Protein AF-A0A7C6ENS0-F1 (afdb_monomer)

Secondary structure (DSSP, 8-state):
--SSSS-----------EEE--GGGTTPPEEEEEEEEEEETTEEEEEEEEEESS--EEEEEEEHHHHHHHHHHHTSHHHHHHHHHGGGGTT-PPPPS--

pLDDT: mean 78.76, std 19.54, range [33.84, 97.31]

Sequence (99 aa):
MEEKAKSEKKTSEGYYSLRFRSTGLGKTMLEGEPADVQIVGDMVVFHIQTTTPVRWRIRAAMSYKGLLKAIKLCFKFPVIKFLLLGFLTIKKPNLPTEF

Structure (mmCIF, N/CA/C/O backbone):
data_AF-A0A7C6ENS0-F1
#
_entry.id   AF-A0A7C6ENS0-F1
#
loop_
_atom_site.group_PDB
_atom_site.id
_atom_site.type_symbol
_atom_site.label_atom_id
_atom_site.label_alt_id
_atom_site.label_comp_id
_atom_site.label_asym_id
_atom_site.label_entity_id
_atom_site.label_seq_id
_atom_site.pdbx_PDB_ins_code
_atom_site.Cartn_x
_atom_site.Cartn_y
_atom_site.Cartn_z
_atom_site.occupancy
_atom_site.B_iso_or_equiv
_atom_site.auth_seq_id
_atom_site.auth_comp_id
_atom_site.auth_asym_id
_atom_site.auth_atom_id
_atom_site.pdbx_PDB_model_num
ATOM 1 N N . MET A 1 1 ? -5.089 -11.679 -49.864 1.00 47.34 1 MET A N 1
ATOM 2 C CA . MET A 1 1 ? -5.295 -12.216 -48.504 1.00 47.34 1 MET A CA 1
ATOM 3 C C . MET A 1 1 ? -3.919 -12.276 -47.877 1.00 47.34 1 MET A C 1
ATOM 5 O O . MET A 1 1 ? -3.178 -13.121 -48.327 1.00 47.34 1 MET A O 1
ATOM 9 N N . GLU A 1 2 ? -3.560 -11.323 -47.006 1.00 41.97 2 GLU A N 1
ATOM 10 C CA . GLU A 1 2 ? -2.415 -11.398 -46.056 1.00 41.97 2 GLU A CA 1
ATOM 11 C C . GLU A 1 2 ? -2.108 -10.057 -45.353 1.00 41.97 2 GLU A C 1
ATOM 13 O O . GLU A 1 2 ? -1.265 -10.005 -44.472 1.00 41.97 2 GLU A O 1
ATOM 18 N N . GLU A 1 3 ? -2.833 -8.969 -45.637 1.00 39.84 3 GLU A N 1
ATOM 19 C CA . GLU A 1 3 ? -2.572 -7.664 -44.991 1.00 39.84 3 GLU A CA 1
ATOM 20 C C . GLU A 1 3 ? -3.439 -7.338 -43.758 1.00 39.84 3 GLU A C 1
ATOM 22 O O . GLU A 1 3 ? -3.320 -6.262 -43.178 1.00 39.84 3 GLU A O 1
ATOM 27 N N . LYS A 1 4 ? -4.308 -8.250 -43.303 1.00 36.50 4 LYS A N 1
ATOM 28 C CA . LYS A 1 4 ? -5.281 -7.970 -42.221 1.00 36.50 4 LYS A CA 1
ATOM 29 C C . LYS A 1 4 ? -4.931 -8.521 -40.831 1.00 36.50 4 LYS A C 1
ATOM 31 O O . LYS A 1 4 ? -5.771 -8.447 -39.942 1.00 36.50 4 LYS A O 1
ATOM 36 N N . ALA A 1 5 ? -3.713 -9.014 -40.605 1.00 40.22 5 ALA A N 1
ATOM 37 C CA . ALA A 1 5 ? -3.333 -9.618 -39.316 1.00 40.22 5 ALA A CA 1
ATOM 38 C C . ALA A 1 5 ? -2.270 -8.839 -38.514 1.00 40.22 5 ALA A C 1
ATOM 40 O O . ALA A 1 5 ? -1.914 -9.247 -37.417 1.00 40.22 5 ALA A O 1
ATOM 41 N N . LYS A 1 6 ? -1.786 -7.684 -39.002 1.00 35.34 6 LYS A N 1
ATOM 42 C CA . LYS A 1 6 ? -0.780 -6.858 -38.292 1.00 35.34 6 LYS A CA 1
ATOM 43 C C . LYS A 1 6 ? -1.374 -5.688 -37.495 1.00 35.34 6 LYS A C 1
ATOM 45 O O . LYS A 1 6 ? -0.678 -4.739 -37.149 1.00 35.34 6 LYS A O 1
ATOM 50 N N . SER A 1 7 ? -2.671 -5.770 -37.201 1.00 39.19 7 SER A N 1
ATOM 51 C CA . SER A 1 7 ? -3.436 -4.814 -36.392 1.00 39.19 7 SER A CA 1
ATOM 52 C C . SER A 1 7 ? -3.938 -5.468 -35.096 1.00 39.19 7 SER A C 1
ATOM 54 O O . SER A 1 7 ? -5.024 -5.163 -34.602 1.00 39.19 7 SER A O 1
ATOM 56 N N . GLU A 1 8 ? -3.163 -6.385 -34.519 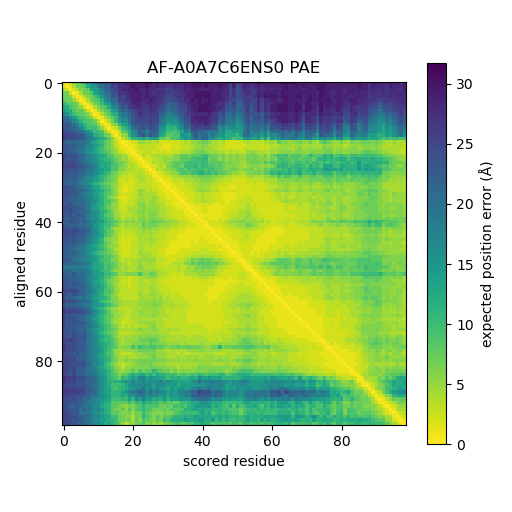1.00 34.12 8 GLU A N 1
ATOM 57 C CA . GLU A 1 8 ? -3.438 -6.888 -33.176 1.00 34.12 8 GLU A CA 1
ATOM 58 C C . GLU A 1 8 ? -2.853 -5.933 -32.131 1.00 34.12 8 GLU A C 1
ATOM 60 O O . GLU A 1 8 ? -1.725 -6.046 -31.668 1.00 34.12 8 GLU A O 1
ATOM 65 N N . LYS A 1 9 ? -3.705 -4.964 -31.781 1.00 33.84 9 LYS A N 1
ATOM 66 C CA . LYS A 1 9 ? -3.801 -4.318 -30.469 1.00 33.84 9 LYS A CA 1
ATOM 67 C C . LYS A 1 9 ? -2.526 -3.625 -29.971 1.00 33.84 9 LYS A C 1
ATOM 69 O O . LYS A 1 9 ? -1.819 -4.128 -29.098 1.00 33.84 9 LYS A O 1
ATOM 74 N N . LYS A 1 10 ? -2.374 -2.354 -30.373 1.00 35.66 10 LYS A N 1
ATOM 75 C CA . LYS A 1 10 ? -1.819 -1.293 -29.509 1.00 35.66 10 LYS A CA 1
ATOM 76 C C . LYS A 1 10 ? -2.600 -1.282 -28.185 1.00 35.66 10 LYS A C 1
ATOM 78 O O . LYS A 1 10 ? -3.587 -0.567 -28.037 1.00 35.66 10 LYS A O 1
ATOM 83 N N . THR A 1 11 ? -2.207 -2.131 -27.245 1.00 36.84 11 THR A N 1
ATOM 84 C CA . THR A 1 11 ? -2.785 -2.150 -25.903 1.00 36.84 11 THR A CA 1
ATOM 85 C C . THR A 1 11 ? -2.106 -1.048 -25.101 1.00 36.84 11 THR A C 1
ATOM 87 O O . THR A 1 11 ? -0.998 -1.218 -24.607 1.00 36.84 11 THR A O 1
ATOM 90 N N . SER A 1 12 ? -2.801 0.091 -25.070 1.00 39.50 12 SER A N 1
ATOM 91 C CA . SER A 1 12 ? -2.792 1.138 -24.046 1.00 39.50 12 SER A CA 1
ATOM 92 C C . SER A 1 12 ? -1.454 1.811 -23.700 1.00 39.50 12 SER A C 1
ATOM 94 O O . SER A 1 12 ? -0.768 1.408 -22.764 1.00 39.50 12 SER A O 1
ATOM 96 N N . GLU A 1 13 ? -1.198 2.976 -24.305 1.00 39.22 13 GLU A N 1
ATOM 97 C CA . GLU A 1 13 ? -0.536 4.103 -23.617 1.00 39.22 13 GLU A CA 1
ATOM 98 C C . GLU A 1 13 ? -1.477 4.662 -22.527 1.00 39.22 13 GLU A C 1
ATOM 100 O O . GLU A 1 13 ? -1.909 5.813 -22.556 1.00 39.22 13 GLU A O 1
ATOM 105 N N . GLY A 1 14 ? -1.894 3.800 -21.601 1.00 41.56 14 GLY A N 1
ATOM 106 C CA . GLY A 1 14 ? -2.715 4.164 -20.460 1.00 41.56 14 GLY A CA 1
ATOM 107 C C . GLY A 1 14 ? -1.817 4.306 -19.243 1.00 41.56 14 GLY A C 1
ATOM 108 O O . GLY A 1 14 ? -1.029 3.421 -18.922 1.00 41.56 14 GLY A O 1
ATOM 109 N N . TYR A 1 15 ? -1.901 5.445 -18.576 1.00 52.94 15 TYR A N 1
ATOM 110 C CA . TYR A 1 15 ? -1.310 5.644 -17.262 1.00 52.94 15 TYR A CA 1
ATOM 111 C C . TYR A 1 15 ? -1.986 4.691 -16.252 1.00 52.94 15 TYR A C 1
ATOM 113 O O . TYR A 1 15 ? -3.107 4.950 -15.825 1.00 52.94 15 TYR A O 1
ATOM 121 N N . TYR A 1 16 ? -1.314 3.607 -15.853 1.00 53.34 16 TYR A N 1
ATOM 122 C CA . TYR A 1 16 ? -1.778 2.655 -14.828 1.00 53.34 16 TYR A CA 1
ATOM 123 C C . TYR A 1 16 ? -0.713 2.602 -13.716 1.00 53.34 16 TYR A C 1
ATOM 125 O O . TYR A 1 16 ? 0.372 2.072 -13.923 1.00 53.34 16 TYR A O 1
ATOM 133 N N . SER A 1 17 ? -0.759 3.444 -12.681 1.00 70.94 17 SER A N 1
ATOM 134 C CA . SER A 1 17 ? -1.641 3.632 -11.507 1.00 70.94 17 SER A CA 1
ATOM 135 C C . SER A 1 17 ? -1.071 3.013 -10.224 1.00 70.94 17 SER A C 1
ATOM 137 O O . SER A 1 17 ? -1.202 3.636 -9.174 1.00 70.94 17 SER A O 1
ATOM 139 N N . LEU A 1 18 ? -0.297 1.923 -10.292 1.00 83.69 18 LEU A N 1
ATOM 140 C CA . LEU A 1 18 ? 0.515 1.458 -9.162 1.00 83.69 18 LEU A CA 1
ATOM 141 C C . LEU A 1 18 ? 1.873 0.910 -9.615 1.00 83.69 18 LEU A C 1
ATOM 143 O O . LEU A 1 18 ? 1.966 0.099 -10.537 1.00 83.69 18 LEU A O 1
ATOM 147 N N . ARG A 1 19 ? 2.933 1.339 -8.922 1.00 86.19 19 ARG A N 1
ATOM 148 C CA . ARG A 1 19 ? 4.294 0.820 -9.082 1.00 86.19 19 ARG A CA 1
ATOM 149 C C . ARG A 1 19 ? 4.771 0.207 -7.783 1.00 86.19 19 ARG A C 1
ATOM 151 O O . ARG A 1 19 ? 4.607 0.791 -6.715 1.00 86.19 19 ARG A O 1
ATOM 158 N N . PHE A 1 20 ? 5.397 -0.951 -7.897 1.00 86.69 20 PHE A N 1
ATOM 159 C CA . PHE A 1 20 ? 5.885 -1.723 -6.773 1.00 86.69 20 PHE A CA 1
ATOM 160 C C . PHE A 1 20 ? 7.386 -1.947 -6.912 1.00 86.69 20 PHE A C 1
ATOM 162 O O . PHE A 1 20 ? 7.906 -2.254 -7.991 1.00 86.69 20 PHE A O 1
ATOM 169 N N . ARG A 1 21 ? 8.068 -1.827 -5.776 1.00 85.56 21 ARG A N 1
ATOM 170 C CA . ARG A 1 21 ? 9.463 -2.206 -5.582 1.00 85.56 21 ARG A CA 1
ATOM 171 C C . ARG A 1 21 ? 9.523 -3.262 -4.486 1.00 85.56 21 ARG A C 1
ATOM 173 O O . ARG A 1 21 ? 8.782 -3.204 -3.509 1.00 85.56 21 ARG A O 1
ATOM 180 N N . SER A 1 22 ? 10.407 -4.231 -4.666 1.00 81.12 22 SER A N 1
ATOM 181 C CA . SER A 1 22 ? 10.770 -5.204 -3.641 1.00 81.12 22 SER A CA 1
ATOM 182 C C . SER A 1 22 ? 12.262 -5.454 -3.745 1.00 81.12 22 SER A C 1
ATOM 184 O O . SER A 1 22 ? 12.806 -5.485 -4.850 1.00 81.12 22 SER A O 1
ATOM 186 N N . THR A 1 23 ? 12.921 -5.669 -2.611 1.00 80.50 23 THR A N 1
ATOM 187 C CA . THR A 1 23 ? 14.355 -5.976 -2.566 1.00 80.50 23 THR A CA 1
ATOM 188 C C . THR A 1 23 ? 14.699 -7.241 -3.359 1.00 80.50 23 THR A C 1
ATOM 190 O O . THR A 1 23 ? 15.775 -7.322 -3.943 1.00 80.50 23 THR A O 1
ATOM 193 N N . GLY A 1 24 ? 13.761 -8.190 -3.472 1.00 79.56 24 GLY A N 1
ATOM 194 C CA . GLY A 1 24 ? 13.926 -9.419 -4.257 1.00 79.56 24 GLY A CA 1
ATOM 195 C C . GLY A 1 24 ? 13.763 -9.263 -5.776 1.00 79.56 24 GLY A C 1
ATOM 196 O O . GLY A 1 24 ? 14.092 -10.184 -6.514 1.00 79.56 24 GLY A O 1
ATOM 197 N N . LEU A 1 25 ? 13.268 -8.119 -6.263 1.00 76.50 25 LEU A N 1
ATOM 198 C CA . LEU A 1 25 ? 13.054 -7.841 -7.696 1.00 76.50 25 LEU A CA 1
ATOM 199 C C . LEU A 1 25 ? 14.269 -7.161 -8.366 1.00 76.50 25 LEU A C 1
ATOM 201 O O . LEU A 1 25 ? 14.284 -6.958 -9.586 1.00 76.50 25 LEU A O 1
ATOM 205 N N . GLY A 1 26 ? 15.297 -6.813 -7.585 1.00 82.81 26 GLY A N 1
ATOM 206 C CA . GLY A 1 26 ? 16.479 -6.099 -8.061 1.00 82.81 26 GLY A CA 1
ATOM 207 C C . GLY A 1 26 ? 16.122 -4.730 -8.648 1.00 82.81 26 GLY A C 1
ATOM 208 O O . GLY A 1 26 ? 15.362 -3.96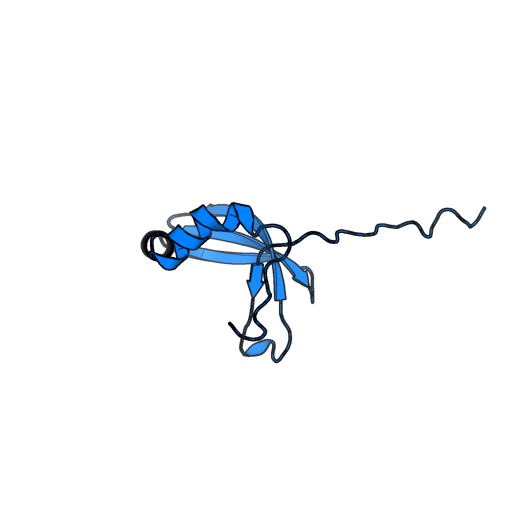2 -8.063 1.00 82.81 26 GLY A O 1
ATOM 209 N N . LYS A 1 27 ? 16.656 -4.421 -9.835 1.00 80.25 27 LYS A N 1
ATOM 210 C CA . LYS A 1 27 ? 16.389 -3.151 -10.539 1.00 80.25 27 LYS A CA 1
ATOM 211 C C . LYS A 1 27 ? 15.032 -3.118 -11.249 1.00 80.25 27 LYS A C 1
ATOM 213 O O . LYS A 1 27 ? 14.650 -2.068 -11.768 1.00 80.25 27 LYS A O 1
ATOM 218 N N . THR A 1 28 ? 14.297 -4.224 -11.262 1.00 83.12 28 THR A N 1
ATOM 219 C CA . THR A 1 28 ? 13.023 -4.345 -11.975 1.00 83.12 28 THR A CA 1
ATOM 220 C C . THR A 1 28 ? 11.910 -3.621 -11.216 1.00 83.12 28 THR A C 1
ATOM 222 O O . THR A 1 28 ? 11.804 -3.737 -9.994 1.00 83.12 28 THR A O 1
ATOM 225 N N . MET A 1 29 ? 11.088 -2.846 -11.927 1.00 84.00 29 MET A N 1
ATOM 226 C CA . MET A 1 29 ? 9.843 -2.284 -11.393 1.00 84.00 29 MET A CA 1
ATOM 227 C C . MET A 1 29 ? 8.681 -3.181 -11.792 1.00 84.00 29 MET A C 1
ATOM 229 O O . MET A 1 29 ? 8.614 -3.635 -12.934 1.00 84.00 29 MET A O 1
ATOM 233 N N . LEU A 1 30 ? 7.769 -3.409 -10.853 1.00 87.25 30 LEU A N 1
ATOM 234 C CA . LEU A 1 30 ? 6.517 -4.085 -11.140 1.00 87.25 30 LEU A CA 1
ATOM 235 C C . LEU A 1 30 ? 5.414 -3.035 -11.270 1.00 87.25 30 LEU A C 1
ATOM 237 O O . LEU A 1 30 ? 5.263 -2.168 -10.411 1.00 87.25 30 LEU A O 1
ATOM 241 N N . GLU A 1 31 ? 4.671 -3.105 -12.363 1.00 87.81 31 GLU A N 1
ATOM 242 C CA . GLU A 1 31 ? 3.601 -2.177 -12.707 1.00 87.81 31 GLU A CA 1
ATOM 243 C C . GLU A 1 31 ? 2.266 -2.915 -12.722 1.00 87.81 31 GLU A C 1
ATOM 245 O O . GLU A 1 31 ? 2.188 -4.098 -13.077 1.00 87.81 31 GLU A O 1
ATOM 250 N N . GLY A 1 32 ? 1.210 -2.222 -12.314 1.00 89.50 32 GLY A N 1
ATOM 251 C CA . GLY A 1 32 ? -0.127 -2.783 -12.308 1.00 89.50 32 GLY A CA 1
ATOM 252 C C . GLY A 1 32 ? -1.209 -1.756 -12.032 1.00 89.50 32 GLY A C 1
ATOM 253 O O . GLY A 1 32 ? -0.955 -0.568 -11.830 1.00 89.50 32 GLY A O 1
ATOM 254 N N . GLU A 1 33 ? -2.431 -2.259 -11.997 1.00 90.44 33 GLU A N 1
ATOM 255 C CA . GLU A 1 33 ? -3.639 -1.490 -11.755 1.00 90.44 33 GLU A CA 1
ATOM 256 C C . GLU A 1 33 ? -4.473 -2.114 -10.630 1.00 90.44 33 GLU A C 1
ATOM 258 O O . GLU A 1 33 ? -4.539 -3.346 -10.515 1.00 90.44 33 GLU A O 1
ATOM 263 N N . PRO A 1 34 ? -5.116 -1.295 -9.778 1.00 91.69 34 PRO A N 1
ATOM 264 C CA . PRO A 1 34 ? -6.165 -1.782 -8.898 1.00 91.69 34 PRO A CA 1
ATOM 265 C C . PRO A 1 34 ? -7.260 -2.431 -9.746 1.00 91.69 34 PRO A C 1
ATOM 267 O O . PRO A 1 34 ? -7.834 -1.790 -10.620 1.00 91.69 34 PRO A O 1
ATOM 270 N N . ALA A 1 35 ? -7.541 -3.700 -9.485 1.00 92.19 35 ALA A N 1
ATOM 271 C CA . ALA A 1 35 ? -8.543 -4.466 -10.211 1.00 92.19 35 ALA A CA 1
ATOM 272 C C . ALA A 1 35 ? -9.849 -4.592 -9.420 1.00 92.19 35 ALA A C 1
ATOM 274 O O . ALA A 1 35 ? -10.923 -4.572 -10.009 1.00 92.19 35 ALA A O 1
ATOM 275 N N . ASP A 1 36 ? -9.760 -4.772 -8.099 1.00 94.56 36 ASP A N 1
ATOM 276 C CA . ASP A 1 36 ? -10.915 -5.065 -7.248 1.00 94.56 36 ASP A CA 1
ATOM 277 C C . ASP A 1 36 ? -10.564 -4.890 -5.756 1.00 94.56 36 ASP A C 1
ATOM 279 O O . ASP A 1 36 ? -9.388 -4.915 -5.375 1.00 94.56 36 ASP A O 1
ATOM 283 N N . VAL A 1 37 ? -11.577 -4.726 -4.905 1.00 95.31 37 VAL A N 1
ATOM 284 C CA . VAL A 1 37 ? -11.445 -4.666 -3.444 1.00 95.31 37 VAL A CA 1
ATOM 285 C C . VAL A 1 37 ? -12.572 -5.472 -2.813 1.00 95.31 37 VAL A C 1
ATOM 287 O O . VAL A 1 37 ? -13.742 -5.248 -3.102 1.00 95.31 37 VAL A O 1
ATOM 290 N N . GLN A 1 38 ? -12.223 -6.387 -1.913 1.00 96.62 38 GLN A N 1
ATOM 291 C CA . GLN A 1 38 ? -13.183 -7.258 -1.237 1.00 96.62 38 GLN A CA 1
ATOM 292 C C . GLN A 1 38 ? -13.011 -7.200 0.276 1.00 96.62 38 GLN A C 1
ATOM 294 O O . GLN A 1 38 ? -11.923 -6.923 0.774 1.00 96.62 38 GLN A O 1
ATOM 299 N N . ILE A 1 39 ? -14.076 -7.502 1.012 1.00 96.50 39 ILE A N 1
ATOM 300 C CA . ILE A 1 39 ? -14.014 -7.724 2.458 1.00 96.50 39 ILE A CA 1
ATOM 301 C C . ILE A 1 39 ? -14.103 -9.229 2.689 1.00 96.50 39 ILE A C 1
ATOM 303 O O . ILE A 1 39 ? -15.054 -9.870 2.244 1.00 96.50 39 ILE A O 1
ATOM 307 N N . VAL A 1 40 ? -13.105 -9.791 3.366 1.00 96.25 40 VAL A N 1
ATOM 308 C CA . VAL A 1 40 ? -13.040 -11.215 3.708 1.00 96.25 40 VAL A CA 1
ATOM 309 C C . VAL A 1 40 ? -12.817 -11.319 5.210 1.00 96.25 40 VAL A C 1
ATOM 311 O O . VAL A 1 40 ? -11.742 -10.988 5.708 1.00 96.25 40 VAL A O 1
ATOM 314 N N . GLY A 1 41 ? -13.852 -11.744 5.938 1.00 94.94 41 GLY A N 1
ATOM 315 C CA . GLY A 1 41 ? -13.844 -11.720 7.400 1.00 94.94 41 GLY A CA 1
ATOM 316 C C . GLY A 1 41 ? -13.704 -10.290 7.931 1.00 94.94 41 GLY A C 1
ATOM 317 O O . GLY A 1 41 ? -14.525 -9.428 7.627 1.00 94.94 41 GLY A O 1
ATOM 318 N N . ASP A 1 42 ? -12.650 -10.041 8.704 1.00 94.38 42 ASP A N 1
ATOM 319 C CA . ASP A 1 42 ? -12.302 -8.746 9.302 1.00 94.38 42 ASP A CA 1
ATOM 320 C C . ASP A 1 42 ? -11.212 -7.976 8.520 1.00 94.38 42 ASP A C 1
ATOM 322 O O . ASP A 1 42 ? -10.637 -6.998 9.018 1.00 94.38 42 ASP A O 1
ATOM 326 N N . MET A 1 43 ? -10.923 -8.404 7.287 1.00 96.88 43 MET A N 1
ATOM 327 C CA . MET A 1 43 ? -9.874 -7.837 6.440 1.00 96.88 43 MET A CA 1
ATOM 328 C C . MET A 1 43 ? -10.422 -7.263 5.134 1.00 96.88 43 MET A C 1
ATOM 330 O O . MET A 1 43 ? -11.311 -7.830 4.500 1.00 96.88 43 MET A O 1
ATOM 334 N N . VAL A 1 44 ? -9.818 -6.162 4.688 1.00 97.25 44 VAL A N 1
ATOM 335 C CA . VAL A 1 44 ? -9.989 -5.623 3.335 1.00 97.25 44 VAL A CA 1
ATOM 336 C C . VAL A 1 44 ? -8.875 -6.167 2.449 1.00 97.25 44 VAL A C 1
ATOM 338 O O . VAL A 1 44 ? -7.697 -5.999 2.756 1.00 97.25 44 VAL A O 1
ATOM 341 N N . VAL A 1 45 ? -9.240 -6.812 1.348 1.00 97.25 45 VAL A N 1
ATOM 342 C CA . VAL A 1 45 ? -8.329 -7.426 0.384 1.00 97.25 45 VAL A CA 1
ATOM 343 C C . VAL A 1 45 ? -8.336 -6.618 -0.906 1.00 97.25 45 VAL A C 1
ATOM 345 O O . VAL A 1 45 ? -9.342 -6.558 -1.609 1.00 97.25 45 VAL A O 1
ATOM 348 N N . PHE A 1 46 ? -7.192 -6.027 -1.235 1.00 96.06 46 PHE A N 1
ATOM 349 C CA . PHE A 1 46 ? -6.958 -5.339 -2.498 1.00 96.06 46 PHE A CA 1
ATOM 350 C C . PHE A 1 46 ? -6.434 -6.326 -3.529 1.00 96.06 46 PHE A C 1
ATOM 352 O O . PHE A 1 46 ? -5.465 -7.048 -3.283 1.00 96.06 46 PHE A O 1
ATOM 359 N N . HIS A 1 47 ? -7.050 -6.319 -4.699 1.00 95.31 47 HIS A N 1
ATOM 360 C CA . HIS A 1 47 ? -6.609 -7.060 -5.859 1.00 95.31 47 HIS A CA 1
ATOM 361 C C . HIS A 1 47 ? -5.952 -6.105 -6.844 1.00 95.31 47 HIS A C 1
ATOM 363 O O . HIS A 1 47 ? -6.590 -5.172 -7.322 1.00 95.31 47 HIS A O 1
ATOM 369 N N . ILE A 1 48 ? -4.690 -6.362 -7.171 1.00 94.00 48 ILE A N 1
ATOM 370 C CA . ILE A 1 48 ? -3.944 -5.607 -8.172 1.00 94.00 48 ILE A CA 1
ATOM 371 C C . ILE A 1 48 ? -3.614 -6.547 -9.323 1.00 94.00 48 ILE A C 1
ATOM 373 O O . ILE A 1 48 ? -2.999 -7.598 -9.119 1.00 94.00 48 ILE A O 1
ATOM 377 N N . GLN A 1 49 ? -4.024 -6.170 -10.529 1.00 92.81 49 GLN A N 1
ATOM 378 C CA . GLN A 1 49 ? -3.631 -6.865 -11.741 1.00 92.81 49 GLN A CA 1
ATOM 379 C C . GLN A 1 49 ? -2.348 -6.234 -12.259 1.00 92.81 49 GLN A C 1
ATOM 381 O O . GLN A 1 49 ? -2.282 -5.047 -12.557 1.00 92.81 49 GLN A O 1
ATOM 386 N N . THR A 1 50 ? -1.302 -7.035 -12.336 1.00 91.00 50 THR A N 1
ATOM 387 C CA . THR A 1 50 ? 0.003 -6.563 -12.795 1.00 91.00 50 THR A CA 1
ATOM 388 C C . THR A 1 50 ? 0.124 -6.744 -14.303 1.00 91.00 50 THR A C 1
ATOM 390 O O . THR A 1 50 ? -0.508 -7.633 -14.891 1.00 91.00 50 THR A O 1
ATOM 393 N N . THR A 1 51 ? 0.917 -5.879 -14.923 1.00 87.50 51 THR A N 1
ATOM 394 C CA . THR A 1 51 ? 1.081 -5.783 -16.377 1.00 87.50 51 THR A CA 1
ATOM 395 C C . THR A 1 51 ? 2.528 -6.011 -16.801 1.00 87.50 51 THR A C 1
ATOM 397 O O . THR A 1 51 ? 2.757 -6.761 -17.750 1.00 87.50 51 THR A O 1
ATOM 400 N N . THR A 1 52 ? 3.484 -5.444 -16.059 1.00 83.88 52 THR A N 1
ATOM 401 C CA . THR A 1 52 ? 4.931 -5.518 -16.317 1.00 83.88 52 THR A CA 1
ATOM 402 C C . THR A 1 52 ? 5.658 -5.889 -15.019 1.00 83.88 52 THR A C 1
ATOM 404 O O . THR A 1 52 ? 5.306 -5.351 -13.970 1.00 83.88 52 THR A O 1
ATOM 407 N N . PRO A 1 53 ? 6.670 -6.778 -15.022 1.00 81.56 53 PRO A N 1
ATOM 408 C CA . PRO A 1 53 ? 7.199 -7.540 -16.161 1.00 81.56 53 PRO A CA 1
ATOM 409 C C . PRO A 1 53 ? 6.367 -8.779 -16.528 1.00 81.56 53 PRO A C 1
ATOM 411 O O . PRO A 1 53 ? 6.501 -9.304 -17.627 1.00 81.56 53 PRO A O 1
ATOM 414 N N . VAL A 1 54 ? 5.520 -9.260 -15.617 1.00 85.31 54 VAL A N 1
ATOM 415 C CA . VAL A 1 54 ? 4.699 -10.468 -15.786 1.00 85.31 54 VAL A CA 1
ATOM 416 C C . VAL A 1 54 ? 3.274 -10.147 -15.358 1.00 85.31 54 VAL A C 1
ATOM 418 O O . VAL A 1 54 ? 3.076 -9.367 -14.430 1.00 85.31 54 VAL A O 1
ATOM 421 N N . AR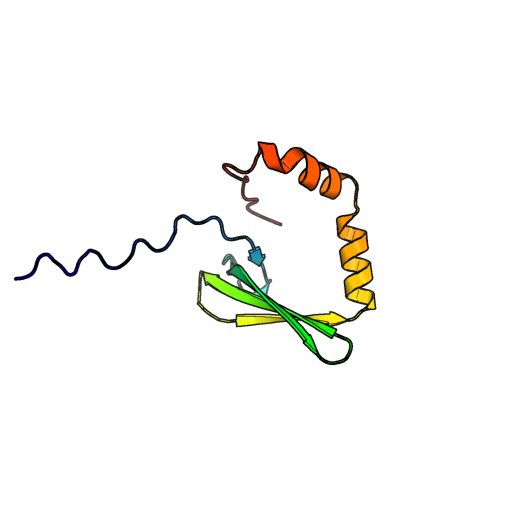G A 1 55 ? 2.286 -10.766 -16.014 1.00 86.50 55 ARG A N 1
ATOM 422 C CA . ARG A 1 55 ? 0.866 -10.635 -15.666 1.00 86.50 55 ARG A CA 1
ATOM 423 C C . ARG A 1 55 ? 0.447 -11.681 -14.640 1.00 86.50 55 ARG A C 1
ATOM 425 O O . ARG A 1 55 ? 0.338 -12.862 -14.947 1.00 86.50 55 ARG A O 1
ATOM 432 N N . TRP A 1 56 ? 0.163 -11.225 -13.431 1.00 89.50 56 TRP A N 1
ATOM 433 C CA . TRP A 1 56 ? -0.316 -12.021 -12.297 1.00 89.50 56 TRP A CA 1
ATOM 434 C C . TRP A 1 56 ? -1.118 -11.128 -11.337 1.00 89.50 56 TRP A C 1
ATOM 436 O O . TRP A 1 56 ? -1.110 -9.899 -11.456 1.00 89.50 56 TRP A O 1
ATOM 446 N N 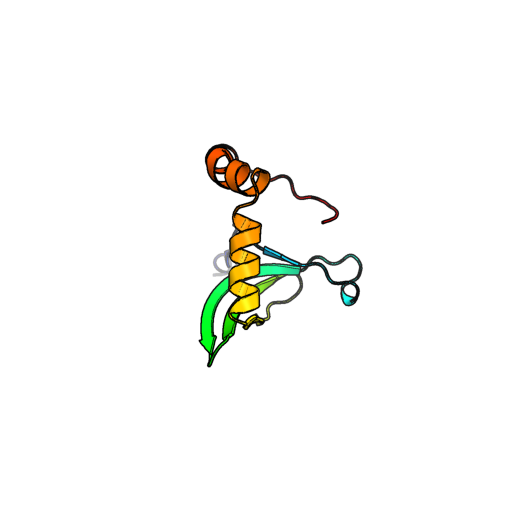. ARG A 1 57 ? -1.862 -11.731 -10.408 1.00 90.56 57 ARG A N 1
ATOM 447 C CA . ARG A 1 57 ? -2.745 -10.996 -9.492 1.00 90.56 57 ARG A CA 1
ATOM 448 C C . ARG A 1 57 ? -2.110 -10.900 -8.110 1.00 90.56 57 ARG A C 1
ATOM 450 O O . ARG A 1 57 ? -2.014 -11.904 -7.409 1.00 90.56 57 ARG A O 1
ATOM 457 N N . ILE A 1 58 ? -1.721 -9.693 -7.710 1.00 92.38 58 ILE A N 1
ATOM 458 C CA . ILE A 1 58 ? -1.265 -9.406 -6.347 1.00 92.38 58 ILE A CA 1
ATOM 459 C C . ILE A 1 58 ? -2.496 -9.246 -5.455 1.00 92.38 58 ILE A C 1
ATOM 461 O O . ILE A 1 58 ? -3.473 -8.594 -5.833 1.00 92.38 58 ILE A O 1
ATOM 465 N N . ARG A 1 59 ? -2.447 -9.849 -4.264 1.00 94.81 59 ARG A N 1
ATOM 466 C CA . ARG A 1 59 ? -3.469 -9.695 -3.226 1.00 94.81 59 ARG A CA 1
ATOM 467 C C . ARG A 1 59 ? -2.826 -9.107 -1.980 1.00 94.81 59 ARG A C 1
ATOM 469 O O . ARG A 1 59 ? -1.880 -9.690 -1.458 1.00 94.81 59 ARG A O 1
ATOM 476 N N . ALA A 1 60 ? -3.337 -7.978 -1.509 1.00 94.44 60 ALA A N 1
ATOM 477 C CA . ALA A 1 60 ? -2.883 -7.351 -0.274 1.00 94.44 60 ALA A CA 1
ATOM 478 C C . ALA A 1 60 ? -4.046 -7.294 0.718 1.00 94.44 60 ALA A C 1
ATOM 480 O O . ALA A 1 60 ? -5.022 -6.586 0.483 1.00 94.44 60 ALA A O 1
ATOM 481 N N . ALA A 1 61 ? -3.948 -8.053 1.809 1.00 96.56 61 ALA A N 1
ATOM 482 C CA . ALA A 1 61 ? -4.928 -8.032 2.887 1.00 96.56 61 ALA A CA 1
ATOM 483 C C . ALA A 1 61 ? -4.517 -7.016 3.959 1.00 96.56 61 ALA A C 1
ATOM 485 O O . ALA A 1 61 ? -3.357 -6.955 4.367 1.00 96.56 61 ALA A O 1
ATOM 486 N N . MET A 1 62 ? -5.477 -6.225 4.423 1.00 97.00 62 MET A N 1
ATOM 487 C CA . MET A 1 62 ? -5.284 -5.208 5.444 1.00 97.00 62 MET A CA 1
ATOM 488 C C . MET A 1 62 ? -6.364 -5.341 6.516 1.00 97.00 62 MET A C 1
ATOM 490 O O . MET A 1 62 ? -7.556 -5.328 6.216 1.00 97.00 62 MET A O 1
ATOM 494 N N . SER A 1 63 ? -5.945 -5.444 7.777 1.00 97.31 63 SER A N 1
ATOM 495 C CA . SER A 1 63 ? -6.864 -5.464 8.918 1.00 97.31 63 SER A CA 1
ATOM 496 C C . SER A 1 63 ? -7.531 -4.105 9.127 1.00 97.31 63 SER A C 1
ATOM 498 O O . SER A 1 63 ? -7.017 -3.072 8.686 1.00 97.31 63 SER A O 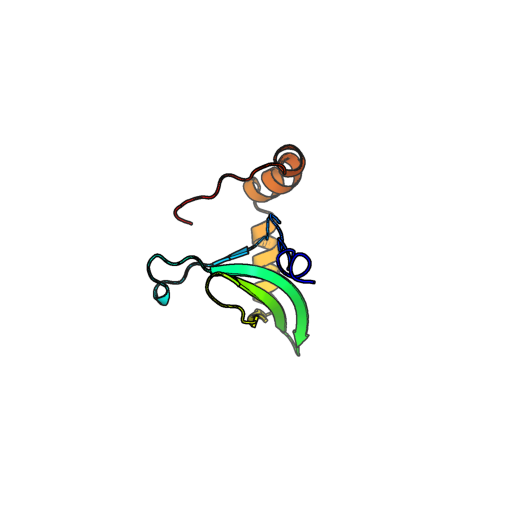1
ATOM 500 N N . TYR A 1 64 ? -8.628 -4.076 9.884 1.00 94.06 64 TYR A N 1
ATOM 501 C CA . TYR A 1 64 ? -9.340 -2.838 10.215 1.00 94.06 64 TYR A CA 1
ATOM 502 C C . TYR A 1 64 ? -8.431 -1.734 10.792 1.00 94.06 64 TYR A C 1
ATOM 504 O O . TYR A 1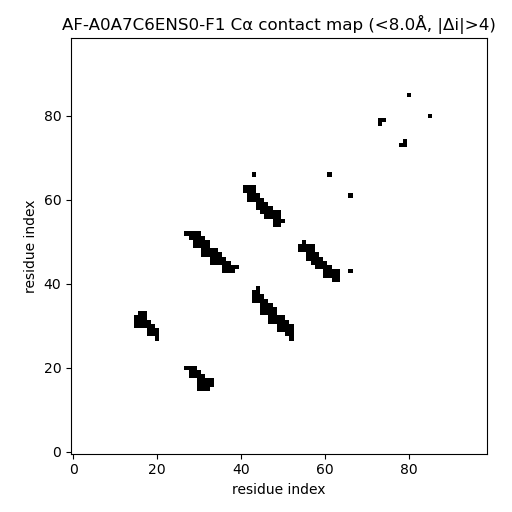 64 ? -8.454 -0.590 10.336 1.00 94.06 64 TYR A O 1
ATOM 512 N N . LYS A 1 65 ? -7.555 -2.069 11.752 1.00 95.50 65 LYS A N 1
ATOM 513 C CA . LYS A 1 65 ? -6.600 -1.099 12.325 1.00 95.50 65 LYS A CA 1
ATOM 514 C C . LYS A 1 65 ? -5.595 -0.598 11.283 1.00 95.50 65 LYS A C 1
ATOM 516 O O . LYS A 1 65 ? -5.228 0.578 11.302 1.00 95.50 65 LYS A O 1
ATOM 521 N N . GLY A 1 66 ? -5.158 -1.479 10.381 1.00 95.44 66 GLY A N 1
ATOM 522 C CA . GLY A 1 66 ? -4.309 -1.115 9.250 1.00 95.44 66 GLY A CA 1
ATOM 523 C C . GLY A 1 66 ? -5.009 -0.132 8.315 1.00 95.44 66 GLY A C 1
ATOM 524 O O . GLY A 1 66 ? -4.429 0.897 7.976 1.00 95.44 66 GLY A O 1
ATOM 525 N N . LEU A 1 67 ? -6.279 -0.392 7.991 1.00 94.31 67 LEU A N 1
ATOM 526 C CA . LEU A 1 67 ? -7.102 0.469 7.144 1.00 94.31 67 LEU A CA 1
ATOM 527 C C . LEU A 1 67 ? -7.274 1.860 7.758 1.00 94.31 67 LEU A C 1
ATOM 529 O O . LEU A 1 67 ? -7.024 2.856 7.083 1.00 94.31 67 LEU A O 1
ATOM 533 N N . LEU A 1 68 ? -7.609 1.946 9.049 1.00 95.12 68 LEU A N 1
ATOM 534 C CA . LEU A 1 68 ? -7.696 3.230 9.751 1.00 95.12 68 LEU A CA 1
ATOM 535 C C . LEU A 1 68 ? -6.370 3.998 9.711 1.00 95.12 68 LEU A C 1
ATOM 537 O O . LEU A 1 68 ? -6.353 5.215 9.510 1.00 95.12 68 LEU A O 1
ATOM 541 N N . LYS A 1 69 ? -5.241 3.297 9.871 1.00 95.75 69 LYS A N 1
ATOM 542 C CA . LYS A 1 69 ? -3.914 3.907 9.756 1.00 95.75 69 LYS A CA 1
ATOM 543 C C . LYS A 1 69 ? -3.642 4.392 8.330 1.00 95.75 69 LYS A C 1
ATOM 545 O O . LYS A 1 69 ? -3.132 5.500 8.183 1.00 95.75 69 LYS A O 1
ATOM 550 N N . ALA A 1 70 ? -3.999 3.618 7.306 1.00 93.56 70 ALA A N 1
ATOM 551 C CA . ALA A 1 70 ? -3.863 4.012 5.905 1.00 93.56 70 ALA A CA 1
ATOM 552 C C . ALA A 1 70 ? -4.686 5.273 5.599 1.00 93.56 70 ALA A C 1
ATOM 554 O O . ALA A 1 70 ? -4.137 6.251 5.097 1.00 93.56 70 ALA A O 1
ATOM 555 N N . ILE A 1 71 ? -5.952 5.305 6.026 1.00 94.25 71 ILE A N 1
ATOM 556 C CA . ILE A 1 71 ? -6.829 6.478 5.912 1.00 94.25 71 ILE A CA 1
ATOM 557 C C . ILE A 1 71 ? -6.192 7.696 6.599 1.00 94.25 71 ILE A C 1
ATOM 559 O O . ILE A 1 71 ? -6.079 8.762 5.998 1.00 94.25 71 ILE A O 1
ATOM 563 N N . LYS A 1 72 ? -5.686 7.540 7.830 1.00 95.06 72 LYS A N 1
ATOM 564 C CA . LYS A 1 72 ? -4.993 8.622 8.550 1.00 95.06 72 LYS A CA 1
ATOM 565 C C . LYS A 1 72 ? -3.752 9.130 7.803 1.00 95.06 72 LYS A C 1
ATOM 567 O O . LYS A 1 72 ? -3.463 10.324 7.849 1.00 95.06 72 LYS A O 1
ATOM 572 N N . LEU A 1 73 ? -3.011 8.253 7.123 1.00 94.19 73 LEU A N 1
ATOM 573 C CA . LEU A 1 73 ? -1.859 8.642 6.305 1.00 94.19 73 LEU A CA 1
ATOM 574 C C . LEU A 1 73 ? -2.277 9.424 5.052 1.00 94.19 73 LEU A C 1
ATOM 576 O O . LEU A 1 73 ? -1.572 10.364 4.681 1.00 94.19 73 LEU A O 1
ATOM 580 N N . CYS A 1 74 ? -3.426 9.101 4.453 1.00 91.38 74 CYS A N 1
ATOM 581 C CA . CYS A 1 74 ? -3.993 9.863 3.338 1.00 91.38 74 CYS A CA 1
ATOM 582 C C . CYS A 1 74 ? -4.375 11.301 3.735 1.00 91.38 74 CYS A C 1
ATOM 584 O O . CYS A 1 74 ? -4.296 12.201 2.905 1.00 91.38 74 CYS A O 1
ATOM 586 N N . PHE A 1 75 ? -4.705 11.549 5.008 1.00 93.38 75 PHE A N 1
ATOM 587 C CA . PHE A 1 75 ? -5.021 12.887 5.529 1.00 93.38 75 PHE A CA 1
ATOM 588 C C . PHE A 1 75 ? -3.796 13.757 5.876 1.00 93.38 75 PHE A C 1
ATOM 590 O O . PHE A 1 75 ? -3.937 14.824 6.475 1.00 93.38 75 PHE A O 1
ATOM 597 N N . LYS A 1 76 ? -2.570 13.357 5.519 1.00 93.25 76 LYS A N 1
ATOM 598 C CA . LYS A 1 76 ? -1.406 14.241 5.687 1.00 93.25 76 LYS A CA 1
ATOM 599 C C . LYS A 1 76 ? -1.511 15.445 4.748 1.00 93.25 76 LYS A C 1
ATOM 601 O O . LYS A 1 76 ? -1.824 15.290 3.572 1.00 93.25 76 LYS A O 1
ATOM 606 N N . PHE A 1 77 ? -1.161 16.634 5.242 1.00 90.81 77 PHE A N 1
ATOM 607 C CA . PHE A 1 77 ? -1.253 17.889 4.483 1.00 90.81 77 PHE A CA 1
ATOM 608 C C . PHE A 1 77 ? -0.636 17.831 3.067 1.00 90.81 77 PHE A C 1
ATOM 610 O O . PHE A 1 77 ? -1.306 18.263 2.128 1.00 90.81 77 PHE A O 1
ATOM 617 N N . PRO A 1 78 ? 0.562 17.246 2.843 1.00 89.88 78 PRO A N 1
ATOM 618 C CA . PRO A 1 78 ? 1.112 17.110 1.492 1.00 89.88 78 PRO A CA 1
ATOM 619 C C . PRO A 1 78 ? 0.251 16.243 0.561 1.00 89.88 78 PRO A C 1
ATOM 621 O O . PRO A 1 78 ? 0.127 16.555 -0.620 1.00 89.88 78 PRO A O 1
ATOM 624 N N . VAL A 1 79 ? -0.371 15.185 1.092 1.00 89.62 79 VAL A N 1
ATOM 625 C CA . VAL A 1 79 ? -1.236 14.266 0.332 1.00 89.62 79 VAL A CA 1
ATOM 626 C C . VAL A 1 79 ? -2.563 14.938 -0.009 1.00 89.62 79 VAL A C 1
ATOM 628 O O . VAL A 1 79 ? -3.007 14.868 -1.149 1.00 89.62 79 VAL A O 1
ATOM 631 N N . ILE A 1 80 ? -3.158 15.665 0.940 1.00 90.19 80 ILE A N 1
ATOM 632 C CA . ILE A 1 80 ? -4.376 16.451 0.694 1.00 90.19 80 ILE A CA 1
ATOM 633 C C . ILE A 1 80 ? -4.108 17.536 -0.354 1.00 90.19 80 ILE A C 1
ATOM 635 O O . ILE A 1 80 ? -4.884 17.695 -1.293 1.00 90.19 80 ILE A O 1
ATOM 639 N N . LYS A 1 81 ? -2.984 18.255 -0.238 1.00 89.31 81 LYS A N 1
ATOM 640 C CA . LYS A 1 81 ? -2.577 19.259 -1.228 1.00 89.31 81 LYS A CA 1
ATOM 641 C C . LYS A 1 81 ? -2.407 18.633 -2.616 1.00 89.31 81 LYS A C 1
ATOM 643 O O . LYS A 1 81 ? -2.855 19.223 -3.594 1.00 89.31 81 LYS A O 1
ATOM 648 N N . PHE A 1 82 ? -1.806 17.444 -2.698 1.00 87.00 82 PHE A N 1
ATOM 649 C CA . PHE A 1 82 ? -1.697 16.684 -3.944 1.00 87.00 82 PHE A CA 1
ATOM 650 C C . PHE A 1 82 ? -3.069 16.270 -4.496 1.00 87.00 82 PHE A C 1
ATOM 652 O O . PHE A 1 82 ? -3.294 16.402 -5.691 1.00 87.00 82 PHE A O 1
ATOM 659 N N . LEU A 1 83 ? -4.008 15.843 -3.649 1.00 86.25 83 LEU A N 1
ATOM 660 C CA . LEU A 1 83 ? -5.359 15.468 -4.074 1.00 86.25 83 LEU A CA 1
ATOM 661 C C . LEU A 1 83 ? -6.161 16.668 -4.611 1.00 86.25 83 LEU A C 1
ATOM 663 O O . LEU A 1 83 ? -6.862 16.535 -5.609 1.00 86.25 83 LEU A O 1
ATOM 667 N N . LEU A 1 84 ? -6.023 17.845 -3.991 1.00 85.88 84 LEU A N 1
ATOM 668 C CA . LEU A 1 84 ? -6.732 19.065 -4.398 1.00 85.88 84 LEU A CA 1
ATOM 669 C C . LEU A 1 84 ? -6.116 19.739 -5.636 1.00 85.88 84 LEU A C 1
ATOM 671 O O . LEU A 1 84 ? -6.844 20.180 -6.521 1.00 85.88 84 LEU A O 1
ATOM 675 N N . LEU A 1 85 ? -4.784 19.833 -5.711 1.00 83.44 85 LEU A N 1
ATOM 676 C CA . LEU A 1 85 ? -4.081 20.523 -6.806 1.00 83.44 85 LEU A CA 1
ATOM 677 C C . LEU A 1 85 ? -3.687 19.590 -7.957 1.00 83.44 85 LEU A C 1
ATOM 679 O O . LEU A 1 85 ? -3.465 20.054 -9.075 1.00 83.44 85 LEU A O 1
ATOM 683 N N . GLY A 1 86 ? -3.611 18.282 -7.707 1.00 72.12 86 GLY A N 1
ATOM 684 C CA . GLY A 1 86 ? -3.167 17.277 -8.673 1.00 72.12 86 GLY A CA 1
ATOM 685 C C . GLY A 1 86 ? -4.077 17.156 -9.890 1.00 72.12 86 GLY A C 1
ATOM 686 O O . GLY A 1 86 ? -3.593 16.754 -10.945 1.00 72.12 86 GLY A O 1
ATOM 687 N N . PHE A 1 87 ? -5.339 17.598 -9.797 1.00 64.31 87 PHE A N 1
ATOM 688 C CA . PHE A 1 87 ? -6.251 17.698 -10.942 1.00 64.31 87 PHE A CA 1
ATOM 689 C C . PHE A 1 87 ? -5.682 18.562 -12.085 1.00 64.31 87 PHE A C 1
ATOM 691 O O . PHE A 1 87 ? -5.904 18.273 -13.259 1.00 64.31 87 PHE A O 1
ATOM 698 N N . LEU A 1 88 ? -4.862 19.568 -11.763 1.00 63.66 88 LEU A N 1
ATOM 699 C CA . LEU A 1 88 ? -4.202 20.430 -12.751 1.00 63.66 88 LEU A CA 1
ATOM 700 C C . LEU A 1 88 ? -2.955 19.778 -13.385 1.00 63.66 88 LEU A C 1
ATOM 702 O O . LEU A 1 88 ? -2.471 20.238 -14.416 1.00 63.66 88 LEU A O 1
ATOM 706 N N . THR A 1 89 ? -2.431 18.700 -12.792 1.00 60.91 89 THR A N 1
ATOM 707 C CA . THR A 1 89 ? -1.152 18.055 -13.156 1.00 60.91 89 THR A CA 1
ATOM 708 C C . THR A 1 89 ? -1.337 16.652 -13.764 1.00 60.91 89 THR A C 1
ATOM 710 O O . THR A 1 89 ? -0.358 15.970 -14.060 1.00 60.91 89 THR A O 1
ATOM 713 N N . ILE A 1 90 ? -2.583 16.233 -14.029 1.00 61.06 90 ILE A N 1
ATOM 714 C CA . ILE A 1 90 ? -2.965 14.886 -14.514 1.00 61.06 90 ILE A CA 1
ATOM 715 C C . ILE A 1 90 ? -2.241 14.463 -15.805 1.00 61.06 90 ILE A C 1
ATOM 717 O O . ILE A 1 90 ? -2.113 13.274 -16.081 1.00 61.06 90 ILE A O 1
ATOM 721 N N . LYS A 1 91 ? -1.739 15.406 -16.612 1.00 58.31 91 LYS A N 1
ATOM 722 C CA . LYS A 1 91 ? -1.293 15.088 -17.974 1.00 58.31 91 LYS A CA 1
ATOM 723 C C . LYS A 1 91 ? -0.006 14.254 -18.052 1.00 58.31 91 LYS A C 1
ATOM 725 O O . LYS A 1 91 ? 0.082 13.470 -18.991 1.00 58.31 91 LYS A O 1
ATOM 730 N N . LYS A 1 92 ? 0.960 14.398 -17.125 1.00 61.75 92 LYS A N 1
ATOM 731 C CA . LYS A 1 92 ? 2.222 13.612 -17.083 1.00 61.75 92 LYS A CA 1
ATOM 732 C C . LYS A 1 92 ? 2.872 13.642 -15.683 1.00 61.75 92 LYS A C 1
ATOM 734 O O . LYS A 1 92 ? 3.703 14.516 -15.436 1.00 61.75 92 LYS A O 1
ATOM 739 N N . PRO A 1 93 ? 2.528 12.752 -14.737 1.00 68.12 93 PRO A N 1
ATOM 740 C CA . PRO A 1 93 ? 3.269 12.659 -13.482 1.00 68.12 93 PRO A CA 1
ATOM 741 C C . PRO A 1 93 ? 4.736 12.279 -13.737 1.00 68.12 93 PRO A C 1
ATOM 743 O O . PRO A 1 93 ? 5.031 11.321 -14.457 1.00 68.12 93 PRO A O 1
ATOM 746 N N . ASN A 1 94 ? 5.646 13.041 -13.126 1.00 69.62 94 ASN A N 1
ATOM 747 C CA . ASN A 1 94 ? 7.076 12.748 -13.118 1.00 69.62 94 ASN A CA 1
ATOM 748 C C . ASN A 1 94 ? 7.323 11.498 -12.273 1.00 69.62 94 ASN A C 1
ATOM 750 O O . ASN A 1 94 ? 6.969 11.454 -11.096 1.00 69.62 94 ASN A O 1
ATOM 754 N N . LEU A 1 95 ? 7.916 10.483 -12.890 1.00 69.94 95 LEU A N 1
ATOM 755 C CA . LEU A 1 95 ? 8.152 9.194 -12.259 1.00 69.94 95 LEU A CA 1
ATOM 756 C C . LEU A 1 95 ? 9.462 9.257 -11.464 1.00 69.94 95 LEU A C 1
ATOM 758 O O . LEU A 1 95 ? 10.514 9.446 -12.077 1.00 69.94 95 LEU A O 1
ATOM 762 N N . PRO A 1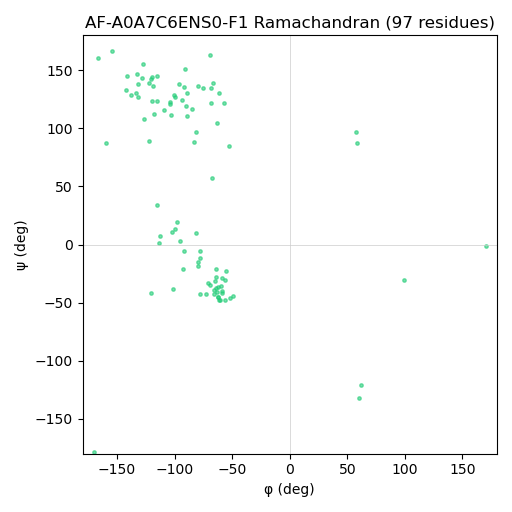 96 ? 9.434 9.102 -10.130 1.00 71.00 96 PRO A N 1
ATOM 763 C CA . PRO A 1 96 ? 10.667 9.014 -9.367 1.00 71.00 96 PRO A CA 1
ATOM 764 C C . PRO A 1 96 ? 11.389 7.704 -9.708 1.00 71.00 96 PRO A C 1
ATOM 766 O O . PRO A 1 96 ? 10.775 6.636 -9.780 1.00 71.00 96 PRO A O 1
ATOM 769 N N . THR A 1 97 ? 12.702 7.788 -9.926 1.00 67.81 97 THR A N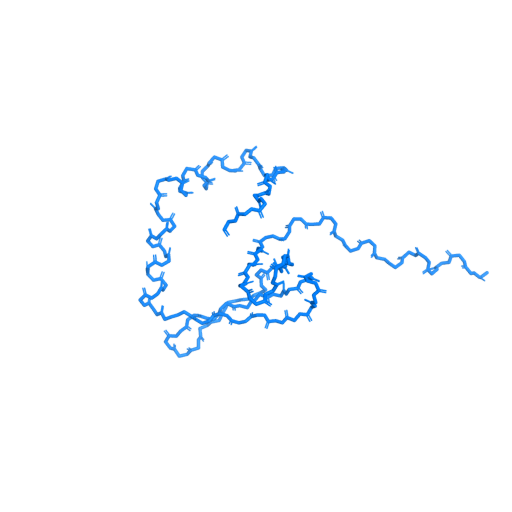 1
ATOM 770 C CA . THR A 1 97 ? 13.559 6.615 -10.174 1.00 67.81 97 THR A CA 1
ATOM 771 C C . THR A 1 97 ? 13.622 5.696 -8.942 1.00 67.81 97 THR A C 1
ATOM 773 O O . THR A 1 97 ? 13.681 4.470 -9.082 1.00 67.81 97 THR A O 1
ATOM 776 N N . GLU A 1 98 ? 13.527 6.296 -7.751 1.00 69.44 98 GLU A N 1
ATOM 777 C CA . GLU A 1 98 ? 13.608 5.678 -6.422 1.00 69.44 98 GLU A CA 1
ATOM 778 C C . GLU A 1 98 ? 12.456 6.210 -5.545 1.00 69.44 98 GLU A C 1
ATOM 780 O O . GLU A 1 98 ? 12.245 7.426 -5.496 1.00 69.44 98 GLU A O 1
ATOM 785 N N . PHE A 1 99 ? 11.703 5.322 -4.884 1.00 68.12 99 PHE A N 1
ATOM 786 C CA . PHE A 1 99 ? 10.638 5.652 -3.926 1.00 68.12 99 PHE A CA 1
ATOM 787 C C . PHE A 1 99 ? 10.452 4.540 -2.889 1.00 68.12 99 PHE A C 1
ATOM 789 O O . PHE A 1 99 ? 10.778 3.374 -3.216 1.00 68.12 99 PHE A O 1
#

Mean predicted aligned error: 9.91 Å

Solvent-accessible surface area (backbone atoms only — not comparable to full-atom values): 6304 Å² total; per-residue (Å²): 141,82,85,84,73,89,75,78,66,90,78,64,103,60,92,55,88,40,79,46,82,49,88,91,51,63,93,52,65,37,32,21,32,85,69,50,76,46,77,58,91,74,27,44,34,41,33,29,42,29,62,35,87,58,74,51,77,50,75,48,76,36,42,60,71,52,47,55,49,50,53,58,57,53,66,36,68,73,48,45,50,43,67,70,54,38,75,82,50,70,88,69,77,83,77,71,96,72,132

Foldseek 3Di:
DPPPPPPPDPDDPDPADDWDDDPVQPLFIWGWHFDDWDDDPQWIWTWTFTDPPDTDIDIDIAGPVRVVVVVVVCPPPVNVCCVVCVVVVVPDDDDDSPD

Radius of gyration: 17.82 Å; Cα contacts (8 Å, |Δi|>4): 102; chains: 1; bounding box: 30×33×61 Å

Nearest PDB structures (foldseek):
  3zm0-assembly1_A  TM=5.519E-01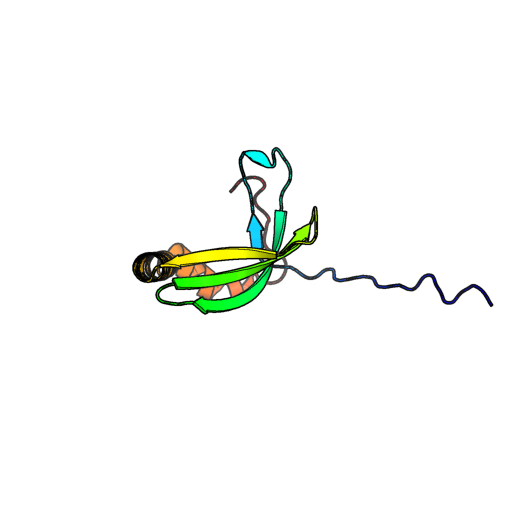  e=7.102E-01  Homo sapiens
  6bpi-assembly1_A  TM=5.068E-01  e=1.348E+00  Homo sapiens
  2l3a-assembly1_B  TM=3.614E-01  e=3.228E+00  Streptococcus pneumoniae
  4u2i-assembly2_C  TM=3.982E-01  e=6.125E+00  Chlamydomonas reinhardtii
  4tpz-assembly2_B  TM=3.921E-01  e=5.452E+00  Chlamydomonas reinhardtii